Protein AF-A0A8E0IIJ8-F1 (afdb_monomer_lite)

Secondary structure (DSSP, 8-state):
----------TTSTT----HHHHHHH-SSPP------EEEEGGGTSEEE---HHHHHHTT--

pLDDT: mean 92.64, std 7.75, range [50.19, 97.81]

Structure (mmCIF, N/CA/C/O backbone):
data_AF-A0A8E0IIJ8-F1
#
_entry.id   AF-A0A8E0IIJ8-F1
#
loop_
_atom_site.group_PDB
_atom_site.id
_atom_site.type_symbol
_atom_site.label_atom_id
_atom_site.label_alt_id
_atom_site.label_comp_id
_atom_site.label_asym_id
_atom_site.label_entity_id
_atom_site.label_seq_id
_atom_site.pdbx_PDB_ins_code
_atom_site.Cartn_x
_atom_site.Cartn_y
_atom_site.Cartn_z
_atom_site.occupancy
_atom_site.B_iso_or_equiv
_atom_site.auth_seq_id
_atom_site.auth_comp_id
_atom_site.auth_asym_id
_atom_site.auth_atom_id
_atom_site.pdbx_PDB_model_num
ATOM 1 N N . MET A 1 1 ? -22.129 -9.356 13.648 1.00 82.94 1 MET A N 1
ATOM 2 C CA . MET A 1 1 ? -21.001 -9.422 12.699 1.00 82.94 1 MET A CA 1
ATOM 3 C C . MET A 1 1 ? -20.519 -8.003 12.476 1.00 82.94 1 MET A C 1
ATOM 5 O O . MET A 1 1 ? -21.358 -7.150 12.216 1.00 82.94 1 MET A O 1
ATOM 9 N N . THR A 1 2 ? -19.233 -7.727 12.675 1.00 87.56 2 THR A N 1
ATOM 10 C CA . THR A 1 2 ? -18.681 -6.381 12.463 1.00 87.56 2 THR A CA 1
ATOM 11 C C . THR A 1 2 ? -18.486 -6.162 10.968 1.00 87.56 2 THR A C 1
ATOM 13 O O . THR A 1 2 ? -17.824 -6.974 10.328 1.00 87.56 2 THR A O 1
ATOM 16 N N . ILE A 1 3 ? -19.072 -5.096 10.421 1.00 92.12 3 ILE A N 1
ATOM 17 C CA . ILE A 1 3 ? -18.875 -4.686 9.026 1.00 92.12 3 ILE A CA 1
ATOM 18 C C . ILE A 1 3 ? -17.758 -3.644 9.009 1.00 92.12 3 ILE A C 1
ATOM 20 O O . ILE A 1 3 ? -17.817 -2.667 9.753 1.00 92.12 3 ILE A O 1
ATOM 24 N N . TYR A 1 4 ? -16.744 -3.874 8.185 1.00 95.38 4 TYR A N 1
ATOM 25 C CA . TYR A 1 4 ? -15.668 -2.931 7.903 1.00 95.38 4 TYR A CA 1
ATOM 26 C C . TYR A 1 4 ? -15.206 -3.131 6.463 1.00 95.38 4 TYR A C 1
ATOM 28 O O . TYR A 1 4 ? -15.485 -4.172 5.867 1.00 95.38 4 TYR A O 1
ATOM 36 N N . ASP A 1 5 ? -14.559 -2.115 5.908 1.00 96.12 5 ASP A N 1
ATOM 37 C CA . ASP A 1 5 ? -14.053 -2.164 4.545 1.00 96.12 5 ASP A CA 1
ATOM 38 C C . ASP A 1 5 ? -12.892 -3.164 4.441 1.00 96.12 5 ASP A C 1
ATOM 40 O O . ASP A 1 5 ? -11.993 -3.187 5.285 1.00 96.12 5 ASP A O 1
ATOM 44 N N . GLN A 1 6 ? -12.963 -4.026 3.433 1.00 96.31 6 GLN A N 1
ATOM 45 C CA . GLN A 1 6 ? -12.008 -5.103 3.181 1.00 96.31 6 GLN A CA 1
ATOM 46 C C . GLN A 1 6 ? -11.275 -4.934 1.845 1.00 96.31 6 GLN A C 1
ATOM 48 O O . GLN A 1 6 ? -10.492 -5.813 1.494 1.00 96.31 6 GLN A O 1
ATOM 53 N N . HIS A 1 7 ? -11.521 -3.846 1.105 1.00 97.56 7 HIS A N 1
ATOM 54 C CA . HIS A 1 7 ? -10.858 -3.568 -0.168 1.00 97.56 7 HIS A CA 1
ATOM 55 C C . HIS A 1 7 ? -10.664 -2.060 -0.353 1.00 97.56 7 HIS A C 1
ATOM 57 O O . HIS A 1 7 ? -11.566 -1.352 -0.794 1.00 97.56 7 HIS A O 1
ATOM 63 N N . MET A 1 8 ? -9.452 -1.576 -0.083 1.00 96.44 8 MET A N 1
ATOM 64 C CA . MET A 1 8 ? -9.064 -0.180 -0.310 1.00 96.44 8 MET A CA 1
ATOM 65 C C . MET A 1 8 ? -7.582 -0.065 -0.670 1.00 96.44 8 MET A C 1
ATOM 67 O O . MET A 1 8 ? -6.771 -0.905 -0.276 1.00 96.44 8 MET A O 1
ATOM 71 N N . HIS A 1 9 ? -7.228 1.021 -1.354 1.00 97.31 9 HIS A N 1
ATOM 72 C CA . HIS A 1 9 ? -5.872 1.305 -1.817 1.00 97.31 9 HIS A CA 1
ATOM 73 C C . HIS A 1 9 ? -5.327 2.568 -1.156 1.00 97.31 9 HIS A C 1
ATOM 75 O O . HIS A 1 9 ? -6.061 3.531 -0.930 1.00 97.31 9 HIS A O 1
ATOM 81 N N . THR A 1 10 ? -4.029 2.589 -0.881 1.00 95.69 10 THR A N 1
ATOM 82 C CA . THR A 1 10 ? -3.338 3.759 -0.327 1.00 95.69 10 THR A CA 1
ATOM 83 C C . THR A 1 10 ? -2.245 4.234 -1.283 1.00 95.69 10 THR A C 1
ATOM 85 O O . THR A 1 10 ? -2.060 3.661 -2.348 1.00 95.69 10 THR A O 1
ATOM 88 N N . LEU A 1 11 ? -1.460 5.227 -0.863 1.00 95.06 11 LEU A N 1
ATOM 89 C CA . LEU A 1 11 ? -0.174 5.668 -1.425 1.00 95.06 11 LEU A CA 1
ATOM 90 C C . LEU A 1 11 ? 0.754 4.519 -1.881 1.00 95.06 11 LEU A C 1
ATOM 92 O O . LEU A 1 11 ? 1.708 4.753 -2.623 1.00 95.06 11 LEU A O 1
ATOM 96 N N . TYR A 1 12 ? 0.569 3.305 -1.363 1.00 95.00 12 TYR A N 1
ATOM 97 C CA . TYR A 1 12 ? 1.364 2.143 -1.751 1.00 95.00 12 TYR A CA 1
ATOM 98 C C . TYR A 1 12 ? 0.949 1.520 -3.091 1.00 95.00 12 TYR A C 1
ATOM 100 O O . TYR A 1 12 ? 1.730 0.749 -3.644 1.00 95.00 12 TYR A O 1
ATOM 108 N N . SER A 1 13 ? -0.226 1.863 -3.612 1.00 96.00 13 SER A N 1
ATOM 109 C CA . SER A 1 13 ? -0.680 1.517 -4.957 1.00 96.00 13 SER A CA 1
ATOM 110 C C . SER A 1 13 ? -0.256 2.585 -5.971 1.00 96.00 13 SER A C 1
ATOM 112 O O . SER A 1 13 ? -0.195 3.768 -5.643 1.00 96.00 13 SER A O 1
ATOM 114 N N . PHE A 1 14 ? 0.051 2.178 -7.207 1.00 94.25 14 PHE A N 1
ATOM 115 C CA . PHE A 1 14 ? 0.614 3.073 -8.233 1.00 94.25 14 PHE A CA 1
ATOM 116 C C . PHE A 1 14 ? -0.352 4.182 -8.689 1.00 94.25 14 PHE A C 1
ATOM 118 O O . PHE A 1 14 ? 0.093 5.203 -9.209 1.00 94.25 14 PHE A O 1
ATOM 125 N N . ASP A 1 15 ? -1.653 3.990 -8.479 1.00 95.69 15 ASP A N 1
ATOM 126 C CA . ASP A 1 15 ? -2.748 4.845 -8.937 1.00 95.69 15 ASP A CA 1
ATOM 127 C C . ASP A 1 15 ? -3.475 5.587 -7.800 1.00 95.69 15 ASP A C 1
ATOM 129 O O . ASP A 1 15 ? -4.509 6.217 -8.029 1.00 95.69 15 ASP A O 1
ATOM 133 N N . SER A 1 16 ? -2.950 5.541 -6.571 1.00 96.38 16 SER A N 1
ATOM 134 C CA . SER A 1 16 ? -3.587 6.157 -5.405 1.00 96.38 16 SER A CA 1
ATOM 135 C C . SER A 1 16 ? -2.678 7.165 -4.707 1.00 96.38 16 SER A C 1
ATOM 137 O O . SER A 1 16 ? -1.486 6.954 -4.495 1.00 96.38 16 SER A O 1
ATOM 139 N N . GLU A 1 17 ? -3.279 8.280 -4.291 1.00 96.38 17 GLU A N 1
ATOM 140 C CA . GLU A 1 17 ? -2.624 9.337 -3.511 1.00 96.38 17 GLU A CA 1
ATOM 141 C C . GLU A 1 17 ? -3.055 9.326 -2.027 1.00 96.38 17 GLU A C 1
ATOM 143 O O . GLU A 1 17 ? -2.629 10.175 -1.238 1.00 96.38 17 GLU A O 1
ATOM 148 N N . ALA A 1 18 ? -3.908 8.379 -1.617 1.00 95.69 18 ALA A N 1
ATOM 149 C CA . ALA A 1 18 ? -4.526 8.370 -0.290 1.00 95.69 18 ALA A CA 1
ATOM 150 C C . ALA A 1 18 ? -3.550 7.925 0.814 1.00 95.69 18 ALA A C 1
ATOM 152 O O . ALA A 1 18 ? -2.965 6.844 0.761 1.00 95.69 18 ALA A O 1
ATOM 153 N N . GLN A 1 19 ? -3.392 8.719 1.875 1.00 93.81 19 GLN A N 1
ATOM 154 C CA . GLN A 1 19 ? -2.486 8.367 2.972 1.00 93.81 19 GLN A CA 1
ATOM 155 C C . GLN A 1 19 ? -3.134 7.345 3.919 1.00 93.81 19 GLN A C 1
ATOM 157 O O . GLN A 1 19 ? -4.249 7.557 4.392 1.00 93.81 19 GLN A O 1
ATOM 162 N N . LEU A 1 20 ? -2.401 6.294 4.318 1.00 92.81 20 LEU A N 1
ATOM 163 C CA . LEU A 1 20 ? -2.883 5.306 5.303 1.00 92.81 20 LEU A CA 1
ATOM 164 C C . LEU A 1 20 ? -3.391 5.964 6.601 1.00 92.81 20 LEU A C 1
ATOM 166 O O . LEU A 1 20 ? -4.412 5.559 7.157 1.00 92.81 20 LEU A O 1
ATOM 170 N N . ARG A 1 21 ? -2.699 7.011 7.073 1.00 92.38 21 ARG A N 1
ATOM 171 C CA . ARG A 1 21 ? -3.080 7.748 8.290 1.00 92.38 21 ARG A CA 1
ATOM 172 C C . ARG A 1 21 ? -4.480 8.354 8.201 1.00 92.38 21 ARG A C 1
ATOM 174 O O . ARG A 1 21 ? -5.160 8.435 9.218 1.00 92.38 21 ARG A O 1
ATOM 181 N N . ASP A 1 22 ? -4.922 8.740 7.008 1.00 94.50 22 ASP A N 1
ATOM 182 C CA . ASP A 1 22 ? -6.216 9.385 6.829 1.00 94.50 22 ASP A CA 1
ATOM 183 C C . ASP A 1 22 ? -7.331 8.353 7.065 1.00 94.50 22 ASP A C 1
ATOM 185 O O . ASP A 1 22 ? -8.254 8.622 7.835 1.00 94.50 22 ASP A O 1
ATOM 189 N N . TYR A 1 23 ? -7.179 7.122 6.559 1.00 94.12 23 TYR A N 1
ATOM 190 C CA . TYR A 1 23 ? -8.085 6.004 6.865 1.00 94.12 23 TYR A CA 1
ATOM 191 C C . TYR A 1 23 ? -8.113 5.656 8.359 1.00 94.12 23 TYR A C 1
ATOM 193 O O . TYR A 1 23 ? -9.189 5.477 8.934 1.00 94.12 23 TYR A O 1
ATOM 201 N N . LEU A 1 24 ? -6.952 5.636 9.024 1.00 93.38 24 LEU A N 1
ATOM 202 C CA . LEU A 1 24 ? -6.863 5.363 10.466 1.00 93.38 24 LEU A CA 1
ATOM 203 C C . LEU A 1 24 ? -7.604 6.408 11.322 1.00 93.38 24 LEU A C 1
ATOM 205 O O . LEU A 1 24 ? -8.039 6.097 12.432 1.00 93.38 24 LEU A O 1
ATOM 209 N N . THR A 1 25 ? -7.781 7.638 10.826 1.00 95.88 25 THR A N 1
ATOM 210 C CA . THR A 1 25 ? -8.567 8.671 11.528 1.00 95.88 25 THR A CA 1
ATOM 211 C C . THR A 1 25 ? -10.075 8.570 11.300 1.00 95.88 25 THR A C 1
ATOM 213 O O . THR A 1 25 ? -10.841 9.067 12.125 1.00 95.88 25 THR A O 1
ATOM 216 N N . GLN A 1 26 ? -10.516 7.905 10.229 1.00 95.12 26 GLN A N 1
ATOM 217 C CA . GLN A 1 26 ? -11.930 7.827 9.844 1.00 95.12 26 GLN A CA 1
ATOM 218 C C . GLN A 1 26 ? -12.707 6.727 10.573 1.00 95.12 26 GLN A C 1
ATOM 220 O O . GLN A 1 26 ? -13.933 6.789 10.653 1.00 95.12 26 GLN A O 1
ATOM 225 N N . THR A 1 27 ? -12.023 5.716 11.113 1.00 93.81 27 THR A N 1
ATOM 226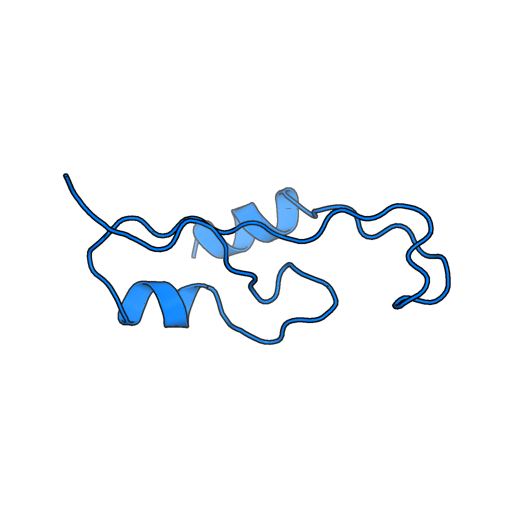 C CA . THR A 1 27 ? -12.683 4.546 11.700 1.00 93.81 27 THR A CA 1
ATOM 227 C C . THR A 1 27 ? -11.992 4.032 12.959 1.00 93.81 27 THR A C 1
ATOM 229 O O . THR A 1 27 ? -10.819 4.287 13.219 1.00 93.81 27 THR A O 1
ATOM 232 N N . LYS A 1 28 ? -12.759 3.306 13.777 1.00 93.25 28 LYS A N 1
ATOM 233 C CA . LYS A 1 28 ? -12.257 2.498 14.903 1.00 93.25 28 LYS A CA 1
ATOM 234 C C . LYS A 1 28 ? -12.310 0.996 14.614 1.00 93.25 28 LYS A C 1
ATOM 236 O O . LYS A 1 28 ? -11.865 0.207 15.442 1.00 93.25 28 LYS A O 1
ATOM 241 N N . ALA A 1 29 ? -12.878 0.602 13.476 1.00 94.38 29 ALA A N 1
ATOM 242 C CA . ALA A 1 29 ? -12.810 -0.770 12.994 1.00 94.38 29 ALA A CA 1
ATOM 243 C C . ALA A 1 29 ? -11.401 -1.088 12.455 1.00 94.38 29 ALA A C 1
ATOM 245 O O . ALA A 1 29 ? -10.617 -0.168 12.212 1.00 94.38 29 ALA A O 1
ATOM 246 N N . PRO A 1 30 ? -11.072 -2.378 12.261 1.00 94.25 30 PRO A N 1
ATOM 247 C CA . PRO A 1 30 ? -9.857 -2.766 11.558 1.00 94.25 30 PRO A CA 1
ATOM 248 C C . PRO A 1 30 ? -9.767 -2.090 10.187 1.00 94.25 30 PRO A C 1
ATOM 250 O O . PRO A 1 30 ? -10.763 -2.007 9.470 1.00 94.25 30 PRO A O 1
ATOM 253 N N . VAL A 1 31 ? -8.566 -1.636 9.835 1.00 93.56 31 VAL A N 1
ATOM 254 C CA . VAL A 1 31 ? -8.241 -1.151 8.491 1.00 93.56 31 VAL A CA 1
ATOM 255 C C . VAL A 1 31 ? -7.472 -2.255 7.777 1.00 93.56 31 VAL A C 1
ATOM 257 O O . VAL A 1 31 ? -6.452 -2.724 8.282 1.00 93.56 31 VAL A O 1
ATOM 260 N N . VAL A 1 32 ? -7.986 -2.679 6.625 1.00 94.56 32 VAL A N 1
ATOM 261 C CA . VAL A 1 32 ? -7.368 -3.671 5.742 1.00 94.56 32 VAL A CA 1
ATOM 262 C C . VAL A 1 32 ? -7.158 -3.000 4.395 1.00 94.56 32 VAL A C 1
ATOM 264 O O . VAL A 1 32 ? -8.128 -2.556 3.790 1.00 94.56 32 VAL A O 1
ATOM 267 N N . THR A 1 33 ? -5.908 -2.913 3.942 1.00 94.75 33 THR A N 1
ATOM 268 C CA . THR A 1 33 ? -5.589 -2.418 2.598 1.00 94.75 33 THR A CA 1
ATOM 269 C C . THR A 1 33 ? -5.303 -3.586 1.661 1.00 94.75 33 THR A C 1
ATOM 271 O O . THR A 1 33 ? -4.879 -4.663 2.088 1.00 94.75 33 THR A O 1
ATOM 274 N N . THR A 1 34 ? -5.566 -3.380 0.378 1.00 96.94 34 THR A N 1
ATOM 275 C CA . THR A 1 34 ? -5.459 -4.376 -0.693 1.00 96.94 34 THR A CA 1
ATOM 276 C C . THR A 1 34 ? -4.691 -3.758 -1.847 1.00 96.94 34 THR A C 1
ATOM 278 O O . THR A 1 34 ? -5.248 -3.512 -2.910 1.00 96.94 34 THR A O 1
ATOM 281 N N . GLU A 1 35 ? -3.424 -3.429 -1.594 1.00 96.69 35 GLU A N 1
ATOM 282 C CA . GLU A 1 35 ? -2.596 -2.709 -2.559 1.00 96.69 35 GLU A CA 1
ATOM 283 C C . GLU A 1 35 ? -2.419 -3.482 -3.869 1.00 96.69 35 GLU A C 1
ATOM 285 O O . GLU A 1 35 ? -2.443 -4.714 -3.898 1.00 96.69 35 GLU A O 1
ATOM 290 N N . HIS A 1 36 ? -2.204 -2.718 -4.932 1.00 96.62 36 HIS A N 1
ATOM 291 C CA . HIS A 1 36 ? -1.996 -3.210 -6.28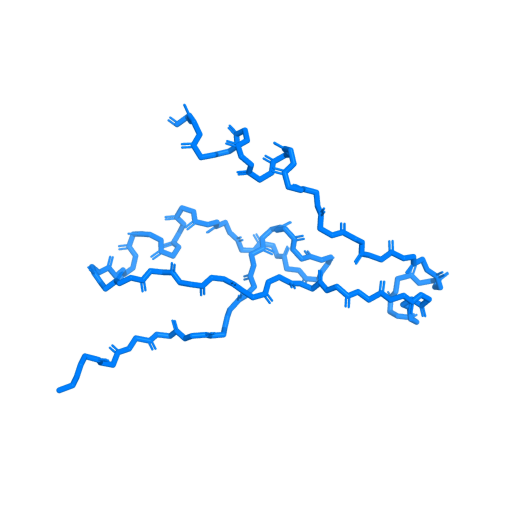2 1.00 96.62 36 HIS A CA 1
ATOM 292 C C . HIS A 1 36 ? -0.761 -4.128 -6.398 1.00 96.62 36 HIS A C 1
ATOM 294 O O . HIS A 1 36 ? 0.295 -3.869 -5.807 1.00 96.62 36 HIS A O 1
ATOM 300 N N . LEU A 1 37 ? -0.929 -5.233 -7.132 1.00 96.81 37 LEU A N 1
ATOM 301 C CA . LEU A 1 37 ? 0.135 -6.142 -7.556 1.00 96.81 37 LEU A CA 1
ATOM 302 C C . LEU A 1 37 ? -0.147 -6.558 -8.995 1.00 96.81 37 LEU A C 1
ATOM 304 O O . LEU A 1 37 ? -1.012 -7.397 -9.258 1.00 96.81 37 LEU A O 1
ATOM 308 N N . GLU A 1 38 ? 0.625 -6.008 -9.922 1.00 97.31 38 GLU A N 1
ATOM 309 C CA . GLU A 1 38 ? 0.428 -6.208 -11.353 1.00 97.31 38 GLU A CA 1
ATOM 310 C C . GLU A 1 38 ? 1.766 -6.487 -12.041 1.00 97.31 38 GLU A C 1
ATOM 312 O O . GLU A 1 38 ? 2.784 -5.861 -11.746 1.00 97.31 38 GLU A O 1
ATOM 317 N N . PHE A 1 39 ? 1.755 -7.441 -12.972 1.00 97.81 39 PHE A N 1
ATOM 318 C CA . PHE A 1 39 ? 2.873 -7.724 -13.873 1.00 97.81 39 PHE A CA 1
ATOM 319 C C . PHE A 1 39 ? 2.546 -7.166 -15.254 1.00 97.81 39 PHE A C 1
ATOM 321 O O . PHE A 1 39 ? 1.401 -7.297 -15.688 1.00 97.81 39 PHE A O 1
ATOM 328 N N . ASP A 1 40 ? 3.539 -6.589 -15.934 1.00 97.31 40 ASP A N 1
ATOM 329 C CA . ASP A 1 40 ? 3.368 -5.944 -17.246 1.00 97.31 40 ASP A CA 1
ATOM 330 C C . ASP A 1 40 ? 2.169 -4.972 -17.266 1.00 97.31 40 ASP A C 1
ATOM 332 O O . ASP A 1 40 ? 1.276 -5.061 -18.110 1.00 97.31 40 ASP A O 1
ATOM 336 N N . ASN A 1 41 ? 2.098 -4.073 -16.275 1.00 97.19 41 ASN A N 1
ATOM 337 C CA . ASN A 1 41 ? 0.936 -3.214 -16.080 1.00 97.19 41 ASN A CA 1
ATOM 338 C C . ASN A 1 41 ? 0.762 -2.245 -17.266 1.00 97.19 41 ASN A C 1
ATOM 340 O O . ASN A 1 41 ? 1.591 -1.340 -17.436 1.00 97.19 41 ASN A O 1
ATOM 344 N N . PRO A 1 42 ? -0.321 -2.356 -18.060 1.00 95.56 42 PRO A N 1
ATOM 345 C CA . PRO A 1 42 ? -0.547 -1.4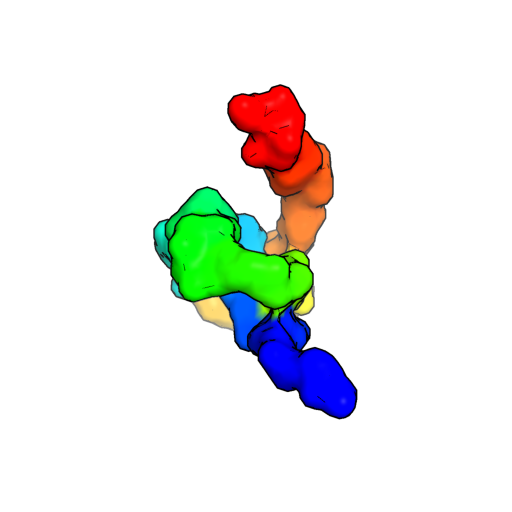67 -19.196 1.00 95.56 42 PRO A CA 1
ATOM 346 C C . PRO A 1 42 ? -0.772 -0.011 -18.771 1.00 95.56 42 PRO A C 1
ATOM 348 O O . PRO A 1 42 ? -0.406 0.898 -19.519 1.00 95.56 42 PRO A O 1
ATOM 351 N N . ASP A 1 43 ? -1.305 0.214 -17.569 1.00 93.06 43 ASP A N 1
ATOM 352 C CA . ASP A 1 43 ? -1.564 1.550 -17.028 1.00 93.06 43 ASP A CA 1
ATOM 353 C C . ASP A 1 43 ? -0.279 2.228 -16.522 1.00 93.06 43 ASP A C 1
ATOM 355 O O . ASP A 1 43 ? -0.242 3.449 -16.371 1.00 93.06 43 ASP A O 1
ATOM 359 N N . ASP A 1 44 ? 0.802 1.457 -16.342 1.00 93.69 44 ASP A N 1
ATOM 360 C CA . ASP A 1 44 ? 2.121 1.937 -15.916 1.00 93.69 44 ASP A CA 1
ATOM 361 C C . ASP A 1 44 ? 3.231 1.679 -16.956 1.00 93.69 44 ASP A C 1
ATOM 363 O O . ASP A 1 44 ? 4.421 1.564 -16.636 1.00 93.69 44 ASP A O 1
ATOM 367 N N . GLY A 1 45 ? 2.848 1.596 -18.236 1.00 95.38 45 GLY A N 1
ATOM 368 C CA . GLY A 1 45 ? 3.783 1.485 -19.360 1.00 95.38 45 GLY A CA 1
ATOM 369 C C . GLY A 1 45 ? 4.484 0.127 -19.472 1.00 95.38 45 GLY A C 1
ATOM 370 O O . GLY A 1 45 ? 5.634 0.078 -19.909 1.00 95.38 45 GLY A O 1
ATOM 371 N N . GLY A 1 46 ? 3.812 -0.954 -19.070 1.00 96.44 46 GLY A N 1
ATOM 372 C CA . GLY A 1 46 ? 4.327 -2.328 -19.092 1.00 96.44 46 GLY A CA 1
ATOM 373 C C . GLY A 1 46 ? 5.300 -2.640 -17.953 1.00 96.44 46 GLY A C 1
ATOM 374 O O . GLY A 1 46 ? 6.107 -3.563 -18.046 1.00 96.44 46 GLY A O 1
ATOM 375 N N . ARG A 1 47 ? 5.298 -1.835 -16.885 1.00 95.88 47 ARG A N 1
ATOM 376 C CA . ARG A 1 47 ? 6.144 -2.070 -15.707 1.00 95.88 47 ARG A CA 1
ATOM 377 C C . ARG A 1 47 ? 5.472 -3.036 -14.741 1.00 95.88 47 ARG A C 1
ATOM 379 O O . ARG A 1 47 ? 4.254 -3.057 -14.617 1.00 95.88 47 ARG A O 1
ATOM 386 N N . ASP A 1 48 ? 6.285 -3.794 -14.015 1.00 97.44 48 ASP A N 1
ATOM 387 C CA . ASP A 1 48 ? 5.796 -4.569 -12.878 1.00 97.44 48 ASP A CA 1
ATOM 388 C C . ASP A 1 48 ? 5.585 -3.635 -11.680 1.00 97.44 48 ASP A C 1
ATOM 390 O O . ASP A 1 48 ? 6.512 -2.953 -11.229 1.00 97.44 48 ASP A O 1
ATOM 394 N N . ASN A 1 49 ? 4.377 -3.638 -11.126 1.00 96.25 49 ASN A N 1
ATOM 395 C CA . ASN A 1 49 ? 4.048 -2.951 -9.887 1.00 96.25 49 ASN A CA 1
ATOM 396 C C . ASN A 1 49 ? 4.036 -3.972 -8.752 1.00 96.25 49 ASN A C 1
ATOM 398 O O . ASN A 1 49 ? 3.037 -4.630 -8.475 1.00 96.25 49 ASN A O 1
ATOM 402 N N . LEU A 1 50 ? 5.193 -4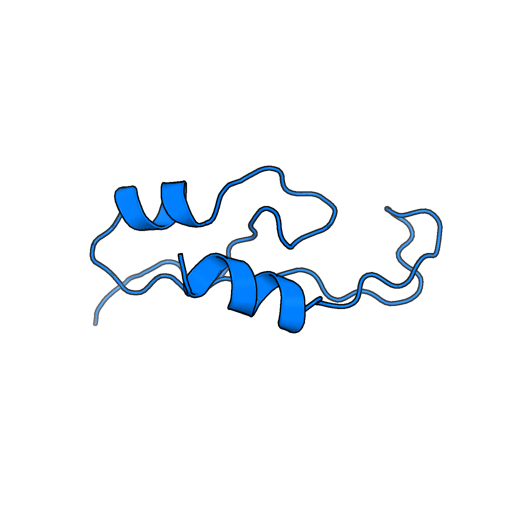.123 -8.107 1.00 95.69 50 LEU A N 1
ATOM 403 C CA . LEU A 1 50 ? 5.372 -5.022 -6.972 1.00 95.69 50 LEU A CA 1
ATOM 404 C C . LEU A 1 50 ? 5.247 -4.251 -5.647 1.00 95.69 50 LEU A C 1
ATOM 406 O O . LEU A 1 50 ? 5.864 -3.191 -5.506 1.00 95.69 50 LEU A O 1
ATOM 410 N N . PRO A 1 51 ? 4.537 -4.789 -4.639 1.00 92.69 51 PRO A N 1
ATOM 411 C CA . PRO A 1 51 ? 4.479 -4.184 -3.312 1.00 92.69 51 PRO A CA 1
AT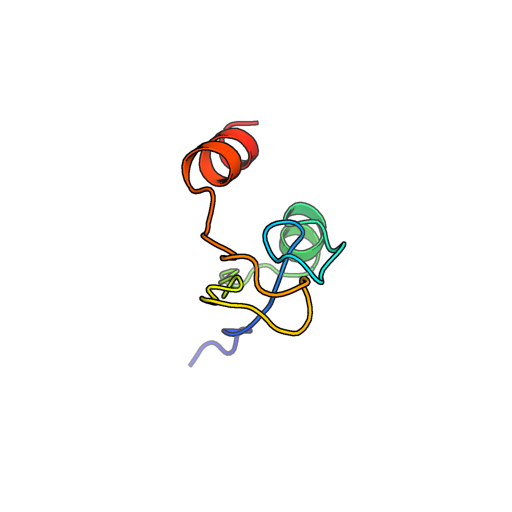OM 412 C C . PRO A 1 51 ? 5.862 -4.024 -2.653 1.00 92.69 51 PRO A C 1
ATOM 414 O O . PRO A 1 51 ? 6.582 -5.000 -2.428 1.00 92.69 51 PRO A O 1
ATOM 417 N N . ASP A 1 52 ? 6.214 -2.799 -2.247 1.00 93.00 52 ASP A N 1
ATOM 418 C CA . ASP A 1 52 ? 7.413 -2.528 -1.440 1.00 93.00 52 ASP A CA 1
ATOM 419 C C . ASP A 1 52 ? 7.120 -2.679 0.063 1.00 93.00 52 ASP A C 1
ATOM 421 O O . ASP A 1 52 ? 6.904 -1.712 0.802 1.00 93.00 52 ASP A O 1
ATOM 425 N N . TYR A 1 53 ? 7.141 -3.924 0.542 1.00 90.81 53 TYR A N 1
ATOM 426 C CA . TYR A 1 53 ? 6.901 -4.230 1.955 1.00 90.81 53 TYR A CA 1
ATOM 427 C C . TYR A 1 53 ? 7.924 -3.599 2.910 1.00 90.81 53 TYR A C 1
ATOM 429 O O . TYR A 1 53 ? 7.617 -3.393 4.087 1.00 90.81 53 TYR A O 1
ATOM 437 N N . ALA A 1 54 ? 9.153 -3.318 2.463 1.00 92.50 54 ALA A N 1
ATOM 438 C CA . ALA A 1 54 ? 10.153 -2.683 3.318 1.00 92.50 54 ALA A CA 1
ATOM 439 C C . ALA A 1 54 ? 9.765 -1.226 3.593 1.00 92.50 54 ALA A C 1
ATOM 441 O O . ALA A 1 54 ? 9.733 -0.808 4.754 1.00 92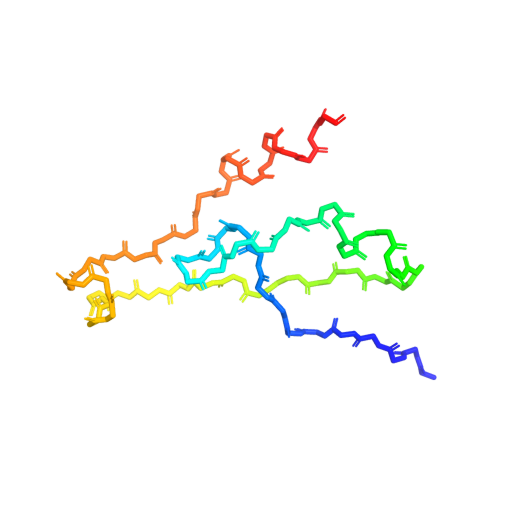.50 54 ALA A O 1
ATOM 442 N N . ARG A 1 55 ? 9.378 -0.491 2.545 1.00 89.75 55 ARG A N 1
ATOM 443 C CA . ARG A 1 55 ? 8.861 0.875 2.651 1.00 89.75 55 ARG A CA 1
ATOM 444 C C . ARG A 1 55 ? 7.557 0.941 3.443 1.00 89.75 55 ARG A C 1
ATOM 446 O O . ARG A 1 55 ? 7.440 1.805 4.307 1.00 89.75 55 ARG A O 1
ATOM 453 N N . MET A 1 56 ? 6.624 0.010 3.223 1.00 90.19 56 MET A N 1
ATOM 454 C CA . MET A 1 56 ? 5.367 -0.064 3.989 1.00 90.19 56 MET A CA 1
ATOM 455 C C . MET A 1 56 ? 5.593 -0.315 5.484 1.00 90.19 56 MET A C 1
ATOM 457 O O . MET A 1 56 ? 4.872 0.214 6.321 1.00 90.19 56 MET A O 1
ATOM 461 N N . LYS A 1 57 ? 6.588 -1.126 5.857 1.00 88.25 57 LYS A N 1
ATOM 462 C CA . LYS A 1 57 ? 6.924 -1.322 7.277 1.00 88.25 57 LYS A CA 1
ATOM 463 C C . LYS A 1 57 ? 7.551 -0.072 7.888 1.00 88.25 57 LYS A C 1
ATOM 465 O O . LYS A 1 57 ? 7.270 0.244 9.040 1.00 88.25 57 LYS A O 1
ATOM 470 N N . ALA A 1 58 ? 8.384 0.645 7.134 1.00 88.12 58 ALA A N 1
ATOM 471 C CA . ALA A 1 58 ? 9.038 1.859 7.620 1.00 88.12 58 ALA A CA 1
ATOM 472 C C . ALA A 1 58 ? 8.034 2.970 7.976 1.00 88.12 58 ALA A C 1
ATOM 474 O O . ALA A 1 58 ? 8.257 3.712 8.926 1.00 88.12 58 ALA A O 1
ATOM 475 N N . THR A 1 59 ? 6.911 3.058 7.262 1.00 80.88 59 THR A N 1
ATOM 476 C CA . THR A 1 59 ? 5.829 4.019 7.538 1.00 80.88 59 THR A CA 1
ATOM 477 C C . THR A 1 59 ? 4.928 3.627 8.710 1.00 80.88 59 THR A C 1
ATOM 479 O O . THR A 1 59 ? 4.176 4.470 9.182 1.00 80.88 59 THR A O 1
ATOM 482 N N . GLN A 1 60 ? 4.988 2.379 9.183 1.00 74.69 60 GLN A N 1
ATOM 483 C CA . GLN A 1 60 ? 4.229 1.901 10.349 1.00 74.69 60 GLN A CA 1
ATOM 484 C C . GLN A 1 60 ? 4.994 2.067 11.672 1.00 74.69 60 GLN A C 1
ATOM 486 O O . GLN A 1 60 ? 4.400 1.962 12.741 1.00 74.69 60 GLN A O 1
ATOM 491 N N . ALA A 1 61 ? 6.312 2.278 11.611 1.00 64.06 61 ALA A N 1
ATOM 492 C CA . ALA A 1 61 ? 7.184 2.404 12.781 1.00 64.06 61 ALA A CA 1
ATOM 493 C C . ALA A 1 61 ? 7.329 3.851 13.303 1.00 64.06 61 ALA A C 1
ATOM 495 O O . ALA A 1 61 ? 8.062 4.069 14.269 1.00 64.06 61 ALA A O 1
ATOM 496 N N . ALA A 1 62 ? 6.671 4.817 12.656 1.00 50.19 62 ALA A N 1
ATOM 497 C CA . ALA A 1 62 ? 6.682 6.245 12.979 1.00 50.19 62 ALA A CA 1
ATOM 498 C C . ALA A 1 62 ? 5.318 6.692 13.517 1.00 50.19 62 ALA A C 1
ATOM 500 O O . ALA A 1 62 ? 5.311 7.575 14.403 1.00 50.19 62 ALA A O 1
#

Organism: NCBI:txid1256200

Sequence (62 aa):
MTIYDQHMHTLYSFDSEAQLRDYLTQTKAPVVTTEHLEFDNPDDGGRDNLPDYARMKATQAA

Radius of gyration: 13.25 Å; chains: 1; bounding box: 31×19×34 Å

Foldseek 3Di:
DDDDDAEDEDPQAPPHPHHPVVVVVVDPDDDHYDHDFDALDVVVVGHTSHGPVVVVVVVVVD